Protein AF-A0AAP2XV03-F1 (afdb_monomer)

Radius of gyration: 25.86 Å; Cα contacts (8 Å, |Δi|>4): 75; chains: 1; bounding box: 54×50×59 Å

pLDDT: mean 91.42, std 9.19, range [50.62, 98.44]

Structure (mmCIF, N/CA/C/O backbone):
data_AF-A0AAP2XV03-F1
#
_entry.id   AF-A0AAP2XV03-F1
#
loop_
_atom_site.group_PDB
_atom_site.id
_atom_site.type_symbol
_atom_site.label_atom_id
_atom_site.label_alt_id
_atom_site.label_comp_id
_atom_site.label_asym_id
_atom_site.label_entity_id
_atom_site.label_seq_id
_atom_site.pdbx_PDB_ins_code
_atom_site.Cartn_x
_atom_site.Cartn_y
_atom_site.Cartn_z
_atom_site.occupancy
_atom_site.B_iso_or_equiv
_atom_site.auth_seq_id
_atom_site.auth_comp_id
_atom_site.auth_asym_id
_atom_site.auth_atom_id
_atom_site.pdbx_PDB_model_num
ATOM 1 N N . MET A 1 1 ? 13.087 -24.949 4.309 1.00 50.62 1 MET A N 1
ATOM 2 C CA . MET A 1 1 ? 13.460 -23.797 3.451 1.00 50.62 1 MET A CA 1
ATOM 3 C C . MET A 1 1 ? 14.241 -22.814 4.309 1.00 50.62 1 MET A C 1
ATOM 5 O O . MET A 1 1 ? 13.893 -22.672 5.472 1.00 50.62 1 MET A O 1
ATOM 9 N N . ARG A 1 2 ? 15.322 -22.206 3.804 1.00 62.56 2 ARG A N 1
ATOM 10 C CA . ARG A 1 2 ? 16.056 -21.178 4.565 1.00 62.56 2 ARG A CA 1
ATOM 11 C C . ARG A 1 2 ? 15.169 -19.939 4.713 1.00 62.56 2 ARG A C 1
ATOM 13 O O . ARG A 1 2 ? 14.592 -19.507 3.718 1.00 62.56 2 ARG A O 1
ATOM 20 N N . ASN A 1 3 ? 15.081 -19.382 5.919 1.00 80.25 3 ASN A N 1
ATOM 21 C CA . ASN A 1 3 ? 14.470 -18.070 6.121 1.00 80.25 3 ASN A CA 1
ATOM 22 C C . ASN A 1 3 ? 15.375 -17.024 5.463 1.00 80.25 3 ASN A C 1
ATOM 24 O O . ASN A 1 3 ? 16.529 -16.873 5.856 1.00 80.25 3 ASN A O 1
ATOM 28 N N . ILE A 1 4 ? 14.865 -16.370 4.421 1.00 86.94 4 ILE A N 1
ATOM 29 C CA . ILE A 1 4 ? 15.551 -15.279 3.727 1.00 86.94 4 ILE A CA 1
ATOM 30 C C . ILE A 1 4 ? 15.194 -13.988 4.465 1.00 86.94 4 ILE A C 1
ATOM 32 O O . ILE A 1 4 ? 14.008 -13.693 4.620 1.00 86.94 4 ILE A O 1
ATOM 36 N N . THR A 1 5 ? 16.191 -13.239 4.935 1.00 91.88 5 THR A N 1
ATOM 37 C CA . THR A 1 5 ? 15.957 -11.967 5.636 1.00 91.88 5 THR A CA 1
ATOM 38 C C . THR A 1 5 ? 15.609 -10.841 4.661 1.00 91.88 5 THR A C 1
ATOM 40 O O . THR A 1 5 ? 15.853 -10.937 3.453 1.00 91.88 5 THR A O 1
ATOM 43 N N . LYS A 1 6 ? 15.057 -9.740 5.184 1.00 92.25 6 LYS A N 1
ATOM 44 C CA . LYS A 1 6 ? 14.760 -8.542 4.391 1.00 92.25 6 LYS A CA 1
ATOM 45 C C . LYS A 1 6 ? 16.026 -7.981 3.735 1.00 92.25 6 LYS A C 1
ATOM 47 O O . LYS A 1 6 ? 16.021 -7.700 2.543 1.00 92.25 6 LYS A O 1
ATOM 52 N N . GLU A 1 7 ? 17.127 -7.911 4.474 1.00 94.31 7 GLU A N 1
ATOM 53 C CA . GLU A 1 7 ? 18.420 -7.406 3.997 1.00 94.31 7 GLU A CA 1
ATOM 54 C C . GLU A 1 7 ? 18.981 -8.297 2.880 1.00 94.31 7 GLU A C 1
ATOM 56 O O . GLU A 1 7 ? 19.550 -7.804 1.905 1.00 94.31 7 GLU A O 1
ATOM 61 N N . GLN A 1 8 ? 18.787 -9.617 2.989 1.00 95.62 8 GLN A N 1
ATOM 62 C CA . GLN A 1 8 ? 19.169 -10.560 1.938 1.00 95.62 8 GLN A CA 1
ATOM 63 C C . GLN A 1 8 ? 18.347 -10.349 0.661 1.00 95.62 8 GLN A C 1
ATOM 65 O O . GLN A 1 8 ? 18.916 -10.382 -0.431 1.00 95.62 8 GLN A O 1
ATOM 70 N N . LEU A 1 9 ? 17.040 -10.095 0.780 1.00 96.00 9 LEU A N 1
ATOM 71 C CA . LEU A 1 9 ? 16.177 -9.772 -0.362 1.00 96.00 9 LEU A CA 1
ATOM 72 C C . LEU A 1 9 ? 16.556 -8.432 -1.004 1.00 96.00 9 LEU A C 1
ATOM 74 O O . LEU A 1 9 ? 16.669 -8.360 -2.224 1.00 96.00 9 LEU A O 1
ATOM 78 N N . GLU A 1 10 ? 16.805 -7.390 -0.210 1.00 96.56 10 GLU A N 1
ATOM 79 C CA . GLU A 1 10 ? 17.224 -6.071 -0.707 1.00 96.56 10 GLU A CA 1
ATOM 80 C C . GLU A 1 10 ? 18.585 -6.127 -1.411 1.00 96.56 10 GLU A C 1
ATOM 82 O O . GLU A 1 10 ? 18.776 -5.513 -2.463 1.00 96.56 10 GLU A O 1
ATOM 87 N N . SER A 1 11 ? 19.531 -6.889 -0.858 1.00 97.69 11 SER A N 1
ATOM 88 C CA . SER A 1 11 ? 20.833 -7.126 -1.484 1.00 97.69 11 SER A CA 1
ATOM 89 C C . SER A 1 11 ? 20.686 -7.884 -2.809 1.00 97.69 11 SER A C 1
ATOM 91 O O . SER A 1 11 ? 21.197 -7.444 -3.840 1.00 97.69 11 SER A O 1
ATOM 93 N N . ALA A 1 12 ? 19.901 -8.967 -2.823 1.00 97.56 12 ALA A N 1
ATOM 94 C CA . ALA A 1 12 ? 19.627 -9.736 -4.036 1.00 97.56 12 AL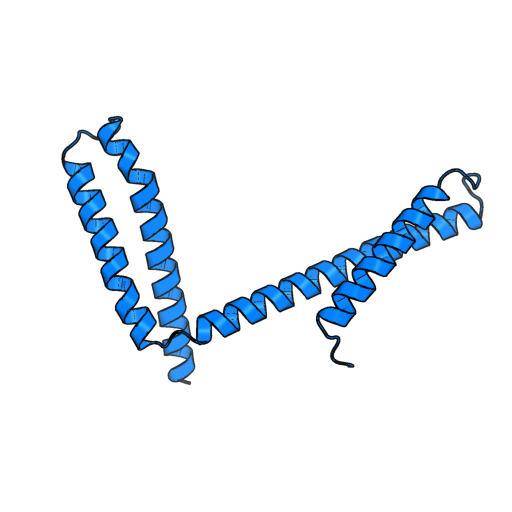A A CA 1
ATOM 95 C C . ALA A 1 12 ? 18.916 -8.903 -5.116 1.00 97.56 12 ALA A C 1
ATOM 97 O O . ALA A 1 12 ? 19.238 -9.024 -6.299 1.00 97.56 12 ALA A O 1
ATOM 98 N N . HIS A 1 13 ? 17.985 -8.027 -4.723 1.00 98.25 13 HIS A N 1
ATOM 99 C CA . HIS A 1 13 ? 17.300 -7.106 -5.632 1.00 98.25 13 HIS A CA 1
ATOM 100 C C . HIS A 1 13 ? 18.285 -6.1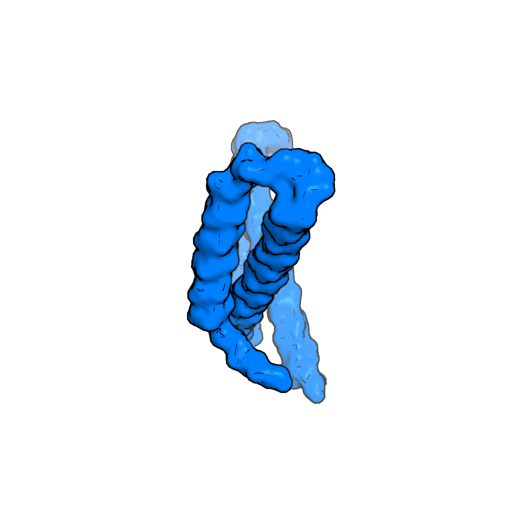68 -6.332 1.00 98.25 13 HIS A C 1
ATOM 102 O O . HIS A 1 13 ? 18.274 -6.079 -7.562 1.00 98.25 13 HIS A O 1
ATOM 108 N N . LYS A 1 14 ? 19.186 -5.531 -5.570 1.00 98.12 14 LYS A N 1
ATOM 109 C CA . LYS A 1 14 ? 20.226 -4.640 -6.112 1.00 98.12 14 LYS A CA 1
ATOM 110 C C . LYS A 1 14 ? 21.106 -5.356 -7.136 1.00 98.12 14 LYS A C 1
ATOM 112 O O . LYS A 1 14 ? 21.337 -4.818 -8.221 1.00 98.12 14 LYS A O 1
ATOM 117 N N . GLU A 1 15 ? 21.549 -6.571 -6.820 1.00 98.38 15 GLU A N 1
ATOM 118 C CA . GLU A 1 15 ? 22.371 -7.377 -7.727 1.00 98.38 15 GLU A CA 1
ATOM 119 C C . GLU A 1 15 ? 21.616 -7.767 -9.002 1.00 98.38 15 GLU A C 1
ATOM 121 O O . GLU A 1 15 ? 22.130 -7.588 -10.107 1.00 98.38 15 GLU A O 1
ATOM 126 N N . ILE A 1 16 ? 20.365 -8.224 -8.889 1.00 98.00 16 ILE A N 1
ATOM 127 C CA . ILE A 1 16 ? 19.547 -8.573 -10.058 1.00 98.00 16 ILE A CA 1
ATOM 128 C C . ILE A 1 16 ? 19.318 -7.354 -10.954 1.00 98.00 16 ILE A C 1
ATOM 130 O O . ILE A 1 16 ? 19.467 -7.458 -12.172 1.00 98.00 16 ILE A O 1
ATOM 134 N N . VAL A 1 17 ? 19.025 -6.182 -10.384 1.00 98.06 17 VAL A N 1
ATOM 135 C CA . VAL A 1 17 ? 18.882 -4.937 -11.156 1.00 98.06 17 VAL A CA 1
ATOM 136 C C . VAL A 1 17 ? 20.185 -4.586 -11.881 1.00 98.06 17 VAL A C 1
ATOM 138 O O . VAL A 1 17 ? 20.153 -4.201 -13.053 1.00 98.06 17 VAL A O 1
ATOM 141 N N . ALA A 1 18 ? 21.339 -4.753 -11.233 1.00 98.12 18 ALA A N 1
ATOM 142 C CA . ALA A 1 18 ? 22.634 -4.535 -11.872 1.00 98.12 18 ALA A CA 1
ATOM 143 C C . ALA A 1 18 ? 22.891 -5.530 -13.019 1.00 98.12 18 ALA A C 1
ATOM 145 O O . ALA A 1 18 ? 23.396 -5.132 -14.072 1.00 98.12 18 ALA A O 1
ATOM 146 N N . ILE A 1 19 ? 22.521 -6.803 -12.851 1.00 97.50 19 ILE A N 1
ATOM 147 C CA . ILE A 1 19 ? 22.625 -7.827 -13.902 1.00 97.50 19 ILE A CA 1
ATOM 148 C C . ILE A 1 19 ? 21.708 -7.489 -15.081 1.00 97.50 19 ILE A C 1
ATOM 150 O O . ILE A 1 19 ? 22.167 -7.544 -16.220 1.00 97.50 19 ILE A O 1
ATOM 154 N N . ILE A 1 20 ? 20.456 -7.087 -14.830 1.00 98.06 20 ILE A N 1
ATOM 155 C CA . ILE A 1 20 ? 19.513 -6.664 -15.878 1.00 98.06 2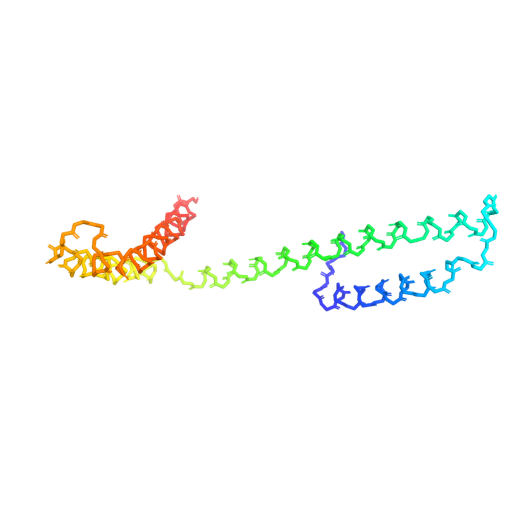0 ILE A CA 1
ATOM 156 C C . ILE A 1 20 ? 20.129 -5.540 -16.711 1.00 98.06 20 ILE A C 1
ATOM 158 O O . ILE A 1 20 ? 20.247 -5.695 -17.922 1.00 98.06 20 ILE A O 1
ATOM 162 N N . ARG A 1 21 ? 20.631 -4.475 -16.069 1.00 97.56 21 ARG A N 1
ATOM 163 C CA . ARG A 1 21 ? 21.281 -3.349 -16.766 1.00 97.56 21 ARG A CA 1
ATOM 164 C C . ARG A 1 21 ? 22.478 -3.795 -17.604 1.00 97.56 21 ARG A C 1
ATOM 166 O O . ARG A 1 21 ? 22.653 -3.348 -18.734 1.00 97.56 21 ARG A O 1
ATOM 173 N N . LYS A 1 22 ? 23.314 -4.695 -17.072 1.00 96.31 22 LYS A N 1
ATOM 174 C CA . LYS A 1 22 ? 24.444 -5.266 -17.825 1.00 96.31 22 LYS A CA 1
ATOM 175 C C . LYS A 1 22 ? 23.960 -6.046 -19.048 1.00 96.31 22 LYS A C 1
ATOM 177 O O . LYS A 1 22 ? 24.574 -5.936 -20.105 1.00 96.31 22 LYS A O 1
ATOM 182 N N . CYS A 1 23 ? 22.885 -6.821 -18.917 1.00 95.06 23 CYS A N 1
ATOM 183 C CA . CYS A 1 23 ? 22.290 -7.557 -20.026 1.00 95.06 23 CYS A CA 1
ATOM 184 C C . CYS A 1 23 ? 21.660 -6.631 -21.078 1.00 95.06 23 CYS A C 1
ATOM 186 O O . CYS A 1 23 ? 21.899 -6.844 -22.262 1.00 95.06 23 CYS A O 1
ATOM 188 N N . GLU A 1 24 ? 20.950 -5.583 -20.666 1.00 94.94 24 GLU A N 1
ATOM 189 C CA . GLU A 1 24 ? 20.383 -4.561 -21.563 1.00 94.94 24 GLU A CA 1
ATOM 190 C C . GLU A 1 24 ? 21.492 -3.831 -22.339 1.00 94.94 24 GLU A C 1
ATOM 192 O O . GLU A 1 24 ? 21.409 -3.681 -23.551 1.00 94.94 24 GLU A O 1
ATOM 197 N N . ASN A 1 25 ? 22.617 -3.506 -21.695 1.00 93.81 25 ASN A N 1
ATOM 198 C CA . ASN A 1 25 ? 23.781 -2.904 -22.366 1.00 93.81 25 ASN A CA 1
ATOM 199 C C . ASN A 1 25 ? 24.489 -3.839 -23.372 1.00 93.81 25 ASN A C 1
ATOM 201 O O . ASN A 1 25 ? 25.349 -3.400 -24.144 1.00 93.81 25 ASN A O 1
ATOM 205 N N . MET A 1 26 ? 24.211 -5.145 -23.326 1.00 92.19 26 MET A N 1
ATOM 206 C CA . MET A 1 26 ? 24.686 -6.119 -24.315 1.00 92.19 26 MET A CA 1
ATOM 207 C C . MET A 1 26 ? 23.665 -6.359 -25.432 1.00 92.19 26 MET A C 1
ATOM 209 O O . MET A 1 26 ? 24.000 -6.999 -26.432 1.00 92.19 26 MET A O 1
ATOM 213 N N . GLU A 1 27 ? 22.439 -5.860 -25.279 1.00 81.38 27 GLU A N 1
ATOM 214 C CA . GLU A 1 27 ? 21.398 -5.955 -26.292 1.00 81.38 27 GLU A CA 1
ATOM 215 C C . GLU A 1 27 ? 21.852 -5.186 -27.545 1.00 81.38 27 GLU A C 1
ATOM 217 O O . GLU A 1 27 ? 22.407 -4.093 -27.466 1.00 81.38 27 GLU A O 1
ATOM 222 N N . GLY A 1 28 ? 21.738 -5.815 -28.717 1.00 82.56 28 GLY A N 1
ATOM 223 C CA . GLY A 1 28 ? 22.254 -5.271 -29.981 1.00 82.56 28 GLY A CA 1
ATOM 224 C C . GLY A 1 28 ? 23.704 -5.636 -30.330 1.00 82.56 28 GLY A C 1
ATOM 225 O O . GLY A 1 28 ? 24.108 -5.433 -31.470 1.00 82.56 28 GLY A O 1
ATOM 226 N N . LYS A 1 29 ? 24.479 -6.253 -29.421 1.00 92.19 29 LYS A N 1
ATOM 227 C CA . LYS A 1 29 ? 25.826 -6.780 -29.749 1.00 92.19 29 LYS A CA 1
ATOM 228 C C . LYS A 1 29 ? 25.805 -8.143 -30.449 1.00 92.19 29 LYS A C 1
ATOM 230 O O . LYS A 1 29 ? 26.825 -8.576 -30.975 1.00 92.19 29 LYS A O 1
ATOM 235 N N . PHE A 1 30 ? 24.662 -8.828 -30.438 1.00 91.62 30 PHE A N 1
ATOM 236 C CA . PHE A 1 30 ? 24.489 -10.155 -31.026 1.00 91.62 30 PHE A CA 1
ATOM 237 C C . PHE A 1 30 ? 23.441 -10.113 -32.135 1.00 91.62 30 PHE A C 1
ATOM 239 O O . PHE A 1 30 ? 22.350 -9.578 -31.937 1.00 91.62 30 PHE A O 1
ATOM 246 N N . ALA A 1 31 ? 23.756 -10.717 -33.280 1.00 90.38 31 ALA A N 1
ATOM 247 C CA . ALA A 1 31 ? 22.813 -10.837 -34.384 1.00 90.38 31 ALA A CA 1
ATOM 248 C C . ALA A 1 31 ? 21.599 -11.691 -33.983 1.00 90.38 31 ALA A C 1
ATOM 250 O O . ALA A 1 31 ? 21.727 -12.689 -33.260 1.00 90.38 31 ALA A O 1
ATOM 251 N N . ALA A 1 32 ? 20.419 -11.309 -34.470 1.00 91.19 32 ALA A N 1
ATOM 252 C CA . ALA A 1 32 ? 19.196 -12.074 -34.264 1.00 91.19 32 ALA A CA 1
ATOM 253 C C . ALA A 1 32 ? 19.349 -13.508 -34.804 1.00 91.19 32 ALA A C 1
ATOM 255 O O . ALA A 1 32 ? 20.009 -13.738 -35.814 1.00 91.19 32 ALA A O 1
ATOM 256 N N . GLY A 1 33 ? 18.758 -14.482 -34.108 1.00 90.62 33 GLY A N 1
ATOM 257 C CA . GLY A 1 33 ? 18.851 -15.904 -34.465 1.00 90.62 33 GLY A CA 1
ATOM 258 C C . GLY A 1 33 ? 20.113 -16.621 -33.969 1.00 90.62 33 GLY A C 1
ATOM 259 O O . GLY A 1 33 ? 20.178 -17.844 -34.046 1.00 90.62 33 GLY A O 1
ATOM 260 N N . THR A 1 34 ? 21.091 -15.906 -33.400 1.00 95.44 34 THR A N 1
ATOM 261 C CA . THR A 1 34 ? 22.269 -16.534 -32.775 1.00 95.44 34 THR A CA 1
ATOM 262 C C . THR A 1 34 ? 21.955 -17.106 -31.390 1.00 95.44 34 THR A C 1
ATOM 264 O O . THR A 1 34 ? 21.067 -16.623 -30.676 1.00 95.44 34 THR A O 1
ATOM 267 N N . SER A 1 35 ? 22.721 -18.115 -30.964 1.00 94.69 35 SER A N 1
ATOM 268 C CA . SER A 1 35 ? 22.589 -18.699 -29.623 1.00 94.69 35 SER A CA 1
ATOM 269 C C . SER A 1 35 ? 22.871 -17.673 -28.520 1.00 94.69 35 SER A C 1
ATOM 271 O O . SER A 1 35 ? 22.194 -17.680 -27.494 1.00 94.69 35 SER A O 1
ATOM 273 N N . GLN A 1 36 ? 23.803 -16.741 -28.744 1.00 93.69 36 GLN A N 1
ATOM 274 C CA . GLN A 1 36 ? 24.130 -15.661 -27.812 1.00 93.69 36 GLN A CA 1
ATOM 275 C C . GLN A 1 36 ? 22.967 -14.677 -27.644 1.00 93.69 36 GLN A C 1
ATOM 277 O O . GLN A 1 36 ? 22.641 -14.309 -26.515 1.00 93.69 36 GLN A O 1
ATOM 282 N N . HIS A 1 37 ? 22.304 -14.293 -28.742 1.00 94.69 37 HIS A N 1
ATOM 283 C CA . HIS A 1 37 ? 21.116 -13.438 -28.698 1.00 94.69 37 HIS A CA 1
ATOM 284 C C . HIS A 1 37 ? 19.971 -14.107 -27.916 1.00 94.69 37 HIS A C 1
ATOM 286 O O . HIS A 1 37 ? 19.389 -13.494 -27.020 1.00 94.69 37 HIS A O 1
ATOM 292 N N . THR A 1 38 ? 19.682 -15.383 -28.192 1.00 95.75 38 THR A N 1
ATOM 293 C CA . THR A 1 38 ? 18.652 -16.146 -27.462 1.00 95.75 38 THR A CA 1
ATOM 294 C C . THR A 1 38 ? 18.997 -16.293 -25.979 1.00 95.75 38 THR A C 1
ATOM 296 O O . THR A 1 38 ? 18.149 -16.070 -25.116 1.00 95.75 38 THR A O 1
ATOM 299 N N . LEU A 1 39 ? 20.255 -16.600 -25.658 1.00 95.50 39 LEU A N 1
ATOM 300 C CA . LEU A 1 39 ? 20.724 -16.719 -24.279 1.00 95.50 39 LEU A CA 1
ATOM 301 C C . LEU A 1 39 ? 20.590 -15.399 -23.510 1.00 95.50 39 LEU A C 1
ATOM 303 O O . LEU A 1 39 ? 20.195 -15.408 -22.343 1.00 95.50 39 LEU A O 1
ATOM 307 N N . LEU A 1 40 ? 20.895 -14.266 -24.150 1.00 95.69 40 LEU A N 1
ATOM 308 C CA . LEU A 1 40 ? 20.736 -12.946 -23.546 1.00 95.69 40 LEU A CA 1
ATOM 309 C C . LEU A 1 40 ? 19.264 -12.637 -23.240 1.00 95.69 40 LEU A C 1
ATOM 311 O O . LEU A 1 40 ? 18.957 -12.218 -22.123 1.00 95.69 40 LEU A O 1
ATOM 315 N N . LYS A 1 41 ? 18.353 -12.915 -24.182 1.00 95.06 41 LYS A N 1
ATOM 316 C CA . LYS A 1 41 ? 16.904 -12.755 -23.972 1.00 95.06 41 LYS A CA 1
ATOM 317 C C . LYS A 1 41 ? 16.385 -13.620 -22.827 1.00 95.06 41 LYS A C 1
ATOM 319 O O . LYS A 1 41 ? 15.664 -13.119 -21.966 1.00 95.06 41 LYS A O 1
ATOM 324 N N . ASN A 1 42 ? 16.804 -14.881 -22.765 1.00 96.00 42 ASN A N 1
ATOM 325 C CA . ASN A 1 42 ? 16.401 -15.789 -21.692 1.00 96.00 42 ASN A CA 1
ATOM 326 C C . ASN A 1 42 ? 16.908 -15.312 -20.325 1.00 96.00 42 ASN A C 1
ATOM 328 O O . ASN A 1 42 ? 16.165 -15.345 -19.349 1.00 96.00 42 ASN A O 1
ATOM 332 N N . ARG A 1 43 ? 18.146 -14.805 -20.246 1.00 96.50 43 ARG A N 1
ATOM 333 C CA . ARG A 1 43 ? 18.681 -14.206 -19.012 1.00 96.50 43 ARG A CA 1
ATOM 334 C C . ARG A 1 43 ? 17.869 -12.992 -18.576 1.00 96.50 43 ARG A C 1
ATOM 336 O O . ARG A 1 43 ? 17.490 -12.925 -17.412 1.00 96.50 43 ARG A O 1
ATOM 343 N N . LEU A 1 44 ? 17.572 -12.067 -19.492 1.00 96.69 44 LEU A N 1
ATOM 344 C CA . LEU A 1 44 ? 16.745 -10.893 -19.194 1.00 96.69 44 LEU A CA 1
ATOM 345 C C . LEU A 1 44 ? 15.369 -11.292 -18.667 1.00 96.69 44 LEU A C 1
ATOM 347 O O . LEU A 1 44 ? 14.934 -10.763 -17.647 1.00 96.69 44 LEU A O 1
ATOM 351 N N . PHE A 1 45 ? 14.713 -12.251 -19.322 1.00 97.00 45 PHE A N 1
ATOM 352 C CA . PHE A 1 45 ? 13.425 -12.771 -18.876 1.00 97.00 45 PHE A CA 1
ATOM 353 C C . PHE A 1 45 ? 13.507 -13.345 -17.456 1.00 97.00 45 PHE A C 1
ATOM 355 O O . PHE A 1 45 ? 12.795 -12.880 -16.567 1.00 97.00 45 PHE A O 1
ATOM 362 N N . SER A 1 46 ? 14.432 -14.278 -17.208 1.00 97.44 46 SER A N 1
ATOM 363 C CA . SER A 1 46 ? 14.589 -14.903 -15.891 1.00 97.44 46 SER A CA 1
ATOM 364 C C . SER A 1 46 ? 14.919 -13.892 -14.793 1.00 97.44 46 SER A C 1
ATOM 366 O O . SER A 1 46 ? 14.377 -13.984 -13.695 1.00 97.44 46 SER A O 1
ATOM 368 N N . MET A 1 47 ? 15.781 -12.908 -15.072 1.00 97.81 47 MET A N 1
ATOM 369 C CA . MET A 1 47 ? 16.132 -11.872 -14.095 1.00 97.81 47 MET A CA 1
ATOM 370 C C . MET A 1 47 ? 14.958 -10.933 -13.803 1.00 97.81 47 MET A C 1
ATOM 372 O O . MET A 1 47 ? 14.768 -10.548 -12.654 1.00 97.81 47 MET A O 1
ATOM 376 N N . ARG A 1 48 ? 14.138 -10.592 -14.805 1.00 97.88 48 ARG A N 1
ATOM 377 C CA . ARG A 1 48 ? 12.927 -9.778 -14.606 1.00 97.88 48 ARG A CA 1
ATOM 378 C C . ARG A 1 48 ? 11.888 -10.511 -13.756 1.00 97.88 48 ARG A C 1
ATOM 380 O O . ARG A 1 48 ? 11.349 -9.909 -12.833 1.00 97.88 48 ARG A O 1
ATOM 387 N N . VAL A 1 49 ? 11.681 -11.807 -14.001 1.00 98.25 49 VAL A N 1
ATOM 388 C CA . VAL A 1 49 ? 10.812 -12.649 -13.159 1.00 98.25 49 VAL A CA 1
ATOM 389 C C . VAL A 1 49 ? 11.354 -12.728 -11.729 1.00 98.25 49 VAL A C 1
ATOM 391 O O . VAL A 1 49 ? 10.617 -12.496 -10.776 1.00 98.25 49 VAL A O 1
ATOM 394 N N . ALA A 1 50 ? 12.655 -12.983 -11.560 1.00 97.94 50 ALA A N 1
ATOM 395 C CA . ALA A 1 50 ? 13.277 -13.033 -10.237 1.00 97.94 50 ALA A CA 1
ATOM 396 C C . ALA A 1 50 ? 13.159 -11.697 -9.483 1.00 97.94 50 ALA A C 1
ATOM 398 O O . ALA A 1 50 ? 12.842 -11.692 -8.296 1.00 97.94 50 ALA A O 1
ATOM 399 N N . LYS A 1 51 ? 13.363 -10.565 -10.173 1.00 98.12 51 LYS A N 1
ATOM 400 C CA . LYS A 1 51 ? 13.165 -9.220 -9.616 1.00 98.12 51 LYS A CA 1
ATOM 401 C C . LYS A 1 51 ? 11.744 -9.050 -9.079 1.00 98.12 51 LYS A C 1
ATOM 403 O O . LYS A 1 51 ? 11.593 -8.628 -7.938 1.00 98.12 51 LYS A O 1
ATOM 408 N N . GLN A 1 52 ? 10.734 -9.393 -9.881 1.00 98.00 52 GLN A N 1
ATOM 409 C CA . GLN A 1 52 ? 9.332 -9.259 -9.488 1.00 98.00 52 GLN A CA 1
ATOM 410 C C . GLN A 1 52 ? 9.015 -10.093 -8.238 1.00 98.00 52 GLN A C 1
ATOM 412 O O . GLN A 1 52 ? 8.455 -9.570 -7.281 1.00 98.00 52 GLN A O 1
ATOM 417 N N . LEU A 1 53 ? 9.450 -11.356 -8.198 1.00 97.44 53 LEU A N 1
ATOM 418 C CA . LEU A 1 53 ? 9.230 -12.230 -7.039 1.00 97.44 53 LEU A CA 1
ATOM 419 C C . LEU A 1 53 ? 9.890 -11.691 -5.758 1.00 97.44 53 LEU A C 1
ATOM 421 O O . LEU A 1 53 ? 9.344 -11.832 -4.663 1.00 97.44 53 LEU A O 1
ATOM 425 N N . ILE A 1 54 ? 11.068 -11.071 -5.876 1.00 96.81 54 ILE A N 1
ATOM 426 C CA . ILE A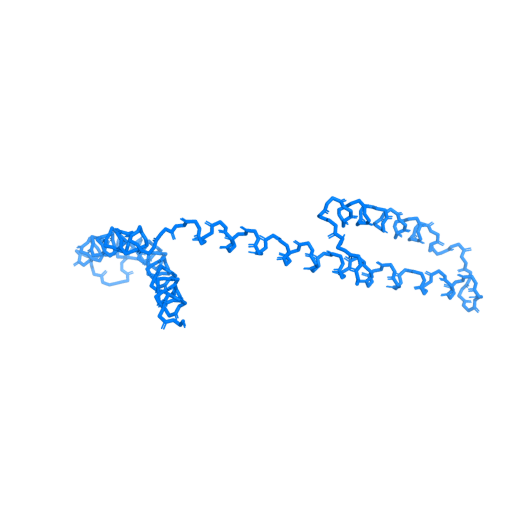 1 54 ? 11.738 -10.430 -4.737 1.00 96.81 54 ILE A CA 1
ATOM 427 C C . ILE A 1 54 ? 10.959 -9.200 -4.263 1.00 96.81 54 ILE A C 1
ATOM 429 O O . ILE A 1 54 ? 10.796 -9.020 -3.058 1.00 96.81 54 ILE A O 1
ATOM 433 N N . GLU A 1 55 ? 10.462 -8.374 -5.186 1.00 96.06 55 GLU A N 1
ATOM 434 C CA . GLU A 1 55 ? 9.647 -7.195 -4.866 1.00 96.06 55 GLU A CA 1
ATOM 435 C C . GLU A 1 55 ? 8.351 -7.589 -4.154 1.00 96.06 55 GLU A C 1
ATOM 437 O O . GLU A 1 55 ? 8.060 -7.054 -3.087 1.00 96.06 55 GLU A O 1
ATOM 442 N N . GLU A 1 56 ? 7.637 -8.594 -4.664 1.00 94.69 56 GLU A N 1
ATOM 443 C CA . GLU A 1 56 ? 6.432 -9.141 -4.030 1.00 94.69 56 GLU A CA 1
ATOM 444 C C . GLU A 1 56 ? 6.719 -9.642 -2.607 1.00 94.69 56 GLU A C 1
ATOM 446 O O . GLU A 1 56 ? 5.971 -9.356 -1.668 1.00 94.69 56 GLU A O 1
ATOM 451 N N . LYS A 1 57 ? 7.844 -10.344 -2.408 1.00 93.94 57 LYS A N 1
ATOM 452 C CA . LYS A 1 57 ? 8.241 -10.822 -1.080 1.00 93.94 57 LYS A CA 1
ATOM 453 C C . LYS A 1 57 ? 8.582 -9.673 -0.128 1.00 93.94 57 LYS A C 1
ATOM 455 O O . LYS A 1 57 ? 8.220 -9.745 1.045 1.00 93.94 57 LYS A O 1
ATOM 460 N N . LEU A 1 58 ? 9.261 -8.630 -0.608 1.00 93.62 58 LEU A N 1
ATOM 461 C CA . LEU A 1 58 ? 9.568 -7.434 0.181 1.00 93.62 58 LEU A CA 1
ATOM 462 C C . LEU A 1 58 ? 8.293 -6.693 0.596 1.00 93.62 58 LEU A C 1
ATOM 464 O O . LEU A 1 58 ? 8.171 -6.327 1.764 1.00 93.62 58 LEU A O 1
ATOM 468 N N . THR A 1 59 ? 7.328 -6.534 -0.313 1.00 91.81 59 THR A N 1
ATOM 469 C CA . THR A 1 59 ? 6.017 -5.947 -0.000 1.00 91.81 59 THR A CA 1
ATOM 470 C C . THR A 1 59 ? 5.277 -6.776 1.045 1.00 91.81 59 THR A C 1
ATOM 472 O O . THR A 1 59 ? 4.792 -6.218 2.024 1.00 91.81 59 THR A O 1
ATOM 475 N N . ALA A 1 60 ? 5.263 -8.105 0.914 1.00 89.12 60 ALA A N 1
ATOM 476 C CA . ALA A 1 60 ? 4.643 -8.978 1.910 1.00 89.12 60 ALA A CA 1
ATOM 477 C C . ALA A 1 60 ? 5.294 -8.841 3.300 1.00 89.12 60 ALA A C 1
ATOM 479 O O . ALA A 1 60 ? 4.590 -8.776 4.304 1.00 89.12 60 ALA A O 1
ATOM 480 N N . LEU A 1 61 ? 6.628 -8.743 3.381 1.00 87.50 61 LEU A N 1
ATOM 481 C CA . LEU A 1 61 ? 7.323 -8.509 4.655 1.00 87.50 61 LEU A CA 1
ATOM 482 C C . LEU A 1 61 ? 6.988 -7.137 5.261 1.00 87.50 61 LEU A C 1
ATOM 484 O O . LEU A 1 61 ? 6.839 -7.032 6.475 1.00 87.50 61 LEU A O 1
ATOM 488 N N . GLN A 1 62 ? 6.851 -6.095 4.437 1.00 84.12 62 GLN A N 1
ATOM 489 C C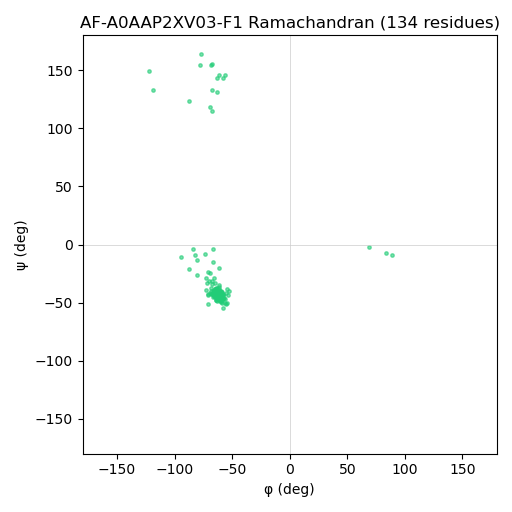A . GLN A 1 62 ? 6.436 -4.763 4.892 1.00 84.12 62 GLN A CA 1
ATOM 490 C C . GLN A 1 62 ? 4.992 -4.757 5.403 1.00 84.12 62 GLN A C 1
ATOM 492 O O . GLN A 1 62 ? 4.726 -4.171 6.450 1.00 84.12 62 GLN A O 1
ATOM 497 N N . MET A 1 63 ? 4.078 -5.432 4.699 1.00 78.56 63 MET A N 1
ATOM 498 C CA . MET A 1 63 ? 2.686 -5.581 5.127 1.00 78.56 63 MET A CA 1
ATOM 499 C C . MET A 1 63 ? 2.591 -6.354 6.441 1.00 78.56 63 MET A C 1
ATOM 501 O O . MET A 1 63 ? 1.907 -5.902 7.350 1.00 78.56 63 MET A O 1
ATOM 505 N N . ASN A 1 64 ? 3.329 -7.457 6.585 1.00 76.44 64 ASN A N 1
ATOM 506 C CA . ASN A 1 64 ? 3.352 -8.226 7.829 1.00 76.44 64 ASN A CA 1
ATOM 507 C C . ASN A 1 64 ? 3.882 -7.396 9.000 1.00 76.44 64 ASN A C 1
ATOM 509 O O . ASN A 1 64 ? 3.259 -7.384 10.051 1.00 76.44 64 ASN A O 1
ATOM 513 N N . ALA A 1 65 ? 4.968 -6.642 8.809 1.00 74.00 65 ALA A N 1
ATOM 514 C CA . ALA A 1 65 ? 5.476 -5.742 9.844 1.00 74.00 65 ALA A CA 1
ATOM 515 C C . ALA A 1 65 ? 4.465 -4.632 10.197 1.00 74.00 65 ALA A C 1
ATOM 517 O O . ALA A 1 65 ? 4.330 -4.263 11.360 1.00 74.00 65 ALA A O 1
ATOM 518 N N . ALA A 1 66 ? 3.734 -4.094 9.215 1.00 71.19 66 ALA A N 1
ATOM 519 C CA . ALA A 1 66 ? 2.672 -3.119 9.464 1.00 71.19 66 ALA A CA 1
ATOM 520 C C . ALA A 1 66 ? 1.496 -3.729 10.246 1.00 71.19 66 ALA A C 1
ATOM 522 O O . ALA A 1 66 ? 0.985 -3.085 11.157 1.00 71.19 66 ALA A O 1
ATOM 523 N N . ILE A 1 67 ? 1.110 -4.970 9.936 1.00 68.06 67 ILE A N 1
ATOM 524 C CA . ILE A 1 67 ? 0.077 -5.724 10.662 1.00 68.06 67 ILE A CA 1
ATOM 525 C C . ILE A 1 67 ? 0.540 -6.048 12.087 1.00 68.06 67 ILE A C 1
ATOM 527 O O . ILE A 1 67 ? -0.215 -5.842 13.030 1.00 68.06 67 ILE A O 1
ATOM 531 N N . GLU A 1 68 ? 1.781 -6.505 12.274 1.00 67.44 68 GLU A N 1
ATOM 532 C CA . GLU A 1 68 ? 2.364 -6.739 13.602 1.00 67.44 68 GLU A CA 1
ATOM 533 C C . GLU A 1 68 ? 2.353 -5.457 14.440 1.00 67.44 68 GLU A C 1
ATOM 535 O O . GLU A 1 68 ? 1.933 -5.488 15.592 1.00 67.44 68 GLU A O 1
ATOM 540 N N . ASN A 1 69 ? 2.720 -4.317 13.846 1.00 64.19 69 ASN A N 1
ATOM 541 C CA . ASN A 1 69 ? 2.632 -3.019 14.513 1.00 64.19 69 ASN A CA 1
ATOM 542 C C . ASN A 1 69 ? 1.184 -2.607 14.824 1.00 64.19 69 ASN A C 1
ATOM 544 O O . ASN A 1 69 ? 0.931 -2.045 15.885 1.00 64.19 69 ASN A O 1
ATOM 548 N N . ALA A 1 70 ? 0.225 -2.889 13.937 1.00 60.94 70 ALA A N 1
ATOM 549 C CA . ALA A 1 70 ? -1.194 -2.648 14.202 1.00 60.94 70 ALA A CA 1
ATOM 550 C C . ALA A 1 70 ? -1.723 -3.528 15.350 1.00 60.94 70 ALA A C 1
ATOM 552 O O . ALA A 1 70 ? -2.545 -3.073 16.139 1.00 60.94 70 ALA A O 1
ATOM 553 N N . ASN A 1 71 ? -1.194 -4.746 15.501 1.00 64.25 71 ASN A N 1
ATOM 554 C CA . ASN A 1 71 ? -1.497 -5.642 16.618 1.00 64.25 71 ASN A CA 1
ATOM 555 C C . ASN A 1 71 ? -0.858 -5.221 17.954 1.00 64.25 71 ASN A C 1
ATOM 557 O O . ASN A 1 71 ? -1.183 -5.819 18.976 1.00 64.25 71 ASN A O 1
ATOM 561 N N . ILE A 1 72 ? 0.021 -4.210 17.982 1.00 68.88 72 ILE A N 1
ATOM 562 C CA . ILE A 1 72 ? 0.492 -3.608 19.244 1.00 68.88 72 ILE A CA 1
ATOM 563 C C . ILE A 1 72 ? -0.636 -2.811 19.908 1.00 68.88 72 ILE A C 1
ATOM 565 O O . ILE A 1 72 ? -0.684 -2.725 21.133 1.00 68.88 72 ILE A O 1
ATOM 569 N N . VAL A 1 73 ? -1.539 -2.232 19.110 1.00 79.56 73 VAL A N 1
ATOM 570 C CA . VAL A 1 73 ? -2.678 -1.477 19.631 1.00 79.56 73 VAL A CA 1
ATOM 571 C C . VAL A 1 73 ? -3.637 -2.459 20.292 1.00 79.56 73 VAL A C 1
ATOM 573 O O . VAL A 1 73 ? -4.155 -3.369 19.639 1.00 79.56 73 VAL A O 1
ATOM 576 N N . SER A 1 74 ? -3.851 -2.280 21.593 1.00 86.06 74 SER A N 1
ATOM 577 C CA . SER A 1 74 ? -4.747 -3.135 22.363 1.00 86.06 74 SER A CA 1
ATOM 578 C C . SER A 1 74 ? -6.201 -2.955 21.928 1.00 86.06 74 SER A C 1
ATOM 580 O O . SER A 1 74 ? -6.612 -1.882 21.474 1.00 86.06 74 SER A O 1
ATOM 582 N N . LEU A 1 75 ? -7.016 -3.985 22.159 1.00 85.44 75 LEU A N 1
ATOM 583 C CA . LEU A 1 75 ? -8.450 -3.938 21.885 1.00 85.44 75 LEU A CA 1
ATOM 584 C C . LEU A 1 75 ? -9.131 -2.724 22.555 1.00 85.44 75 LEU A C 1
ATOM 586 O O . LEU A 1 75 ? -9.961 -2.045 21.949 1.00 85.44 75 LEU A O 1
ATOM 590 N N . GLN A 1 76 ? -8.731 -2.399 23.790 1.00 87.25 76 GLN A N 1
ATOM 591 C CA . GLN A 1 76 ? -9.235 -1.238 24.530 1.00 87.25 76 GLN A CA 1
ATOM 592 C C . GLN A 1 76 ? -8.839 0.097 23.876 1.00 87.25 76 GLN A C 1
ATOM 594 O O . GLN A 1 76 ? -9.642 1.036 23.856 1.00 87.25 76 GLN A O 1
ATOM 599 N N . GLU A 1 77 ? -7.617 0.211 23.355 1.00 89.50 77 GLU A N 1
ATOM 600 C CA . GLU A 1 77 ? -7.154 1.412 22.652 1.00 89.50 77 GLU A CA 1
ATOM 601 C C . GLU A 1 77 ? -7.881 1.596 21.317 1.00 89.50 77 GLU A C 1
ATOM 603 O O . GLU A 1 77 ? -8.296 2.716 21.014 1.00 89.50 77 GLU A O 1
ATOM 608 N N . LEU A 1 78 ? -8.126 0.512 20.570 1.00 87.12 78 LEU A N 1
ATOM 609 C CA . LEU A 1 78 ? -8.958 0.547 19.362 1.00 87.12 78 LEU A CA 1
ATOM 610 C C . LEU A 1 78 ? -10.379 1.025 19.680 1.00 87.12 78 LEU A C 1
ATOM 612 O O . LEU A 1 78 ? -10.861 1.965 19.049 1.00 87.12 78 LEU A O 1
ATOM 616 N N . ALA A 1 79 ? -11.019 0.454 20.707 1.00 87.69 79 ALA A N 1
ATOM 617 C CA . ALA A 1 79 ? -12.352 0.876 21.143 1.00 87.69 79 ALA A CA 1
ATOM 618 C C . ALA A 1 79 ? -12.383 2.364 21.538 1.00 87.69 79 ALA A C 1
ATOM 620 O O . ALA A 1 79 ? -13.302 3.103 21.179 1.00 87.69 79 ALA A O 1
ATOM 621 N N . SER A 1 80 ? -11.340 2.826 22.233 1.00 92.12 80 SER A N 1
ATOM 622 C CA . SER A 1 80 ? -11.205 4.221 22.666 1.00 92.12 80 SER A CA 1
ATOM 623 C C . SER A 1 80 ? -10.958 5.193 21.503 1.00 92.12 80 SER A C 1
ATOM 625 O O . SER A 1 80 ? -11.282 6.375 21.623 1.00 92.12 80 SER A O 1
ATOM 627 N N . ALA A 1 81 ? -10.410 4.723 20.378 1.00 93.06 81 ALA A N 1
ATOM 628 C CA . ALA A 1 81 ? -10.127 5.536 19.195 1.00 93.06 81 ALA A CA 1
ATOM 629 C C . ALA A 1 81 ? -11.361 5.789 18.307 1.00 93.06 81 ALA A C 1
ATOM 631 O O . ALA A 1 81 ? -11.422 6.822 17.633 1.00 93.06 81 ALA A O 1
ATOM 632 N N . ILE A 1 82 ? -12.363 4.901 18.333 1.00 94.00 82 ILE A N 1
ATOM 633 C CA . ILE A 1 82 ? -13.576 4.999 17.499 1.00 94.00 82 ILE A CA 1
ATOM 634 C C . ILE A 1 82 ? -14.400 6.254 17.841 1.00 94.00 82 ILE A C 1
ATOM 636 O O . ILE A 1 82 ? -14.812 7.007 16.954 1.00 94.00 82 ILE A O 1
ATOM 640 N N . GLU A 1 83 ? -14.617 6.536 19.128 1.00 94.81 83 GLU A N 1
ATOM 641 C CA . GLU A 1 83 ? -15.476 7.651 19.558 1.00 94.81 83 GLU A CA 1
ATOM 642 C C . GLU A 1 83 ? -14.958 9.048 19.158 1.00 94.81 83 GLU A C 1
ATOM 644 O O . GLU A 1 83 ? -15.739 9.876 18.668 1.00 94.81 83 GLU A O 1
ATOM 649 N N . PRO A 1 84 ? -13.654 9.356 19.284 1.00 97.50 84 PRO A N 1
ATOM 650 C CA . PRO A 1 84 ? -13.083 10.572 18.714 1.00 97.50 84 PRO A CA 1
ATOM 651 C C . PRO A 1 84 ? -13.361 10.741 17.213 1.00 97.50 84 PRO A C 1
ATOM 653 O O . PRO A 1 84 ? -13.748 11.838 16.796 1.00 97.50 84 PRO A O 1
ATOM 656 N N . VAL A 1 85 ? -13.232 9.677 16.410 1.00 97.81 85 VAL A N 1
ATOM 657 C CA . VAL A 1 85 ? -13.497 9.713 14.959 1.00 97.81 85 VAL A CA 1
ATOM 658 C C . VAL A 1 85 ? -14.974 10.015 14.685 1.00 97.81 85 VAL A C 1
ATOM 660 O O . VAL A 1 85 ? -15.288 10.967 13.960 1.00 97.81 85 VAL A O 1
ATOM 663 N N . ARG A 1 86 ? -15.892 9.315 15.363 1.00 97.75 86 ARG A N 1
ATOM 664 C CA . ARG A 1 86 ? -17.343 9.588 15.318 1.00 97.75 86 ARG A CA 1
ATOM 665 C C . ARG A 1 86 ? -17.682 11.026 15.684 1.00 97.75 86 ARG A C 1
ATOM 667 O O . ARG A 1 86 ? -18.514 11.677 15.042 1.00 97.75 86 ARG A O 1
ATOM 674 N N . SER A 1 87 ? -17.016 11.564 16.702 1.00 98.12 87 SER A N 1
ATOM 675 C CA . SER A 1 87 ? -17.192 12.949 17.134 1.00 98.12 87 SER A CA 1
ATOM 676 C C . SER A 1 87 ? -16.795 13.942 16.039 1.00 98.12 87 SER A C 1
ATOM 678 O O . SER A 1 87 ? -17.524 14.914 15.812 1.00 98.12 87 SER A O 1
ATOM 680 N N . ILE A 1 88 ? -15.689 13.695 15.326 1.00 98.19 88 ILE A N 1
ATOM 681 C CA . ILE A 1 88 ? -15.268 14.518 14.183 1.00 98.19 88 ILE A CA 1
ATOM 682 C C . ILE A 1 88 ? -16.319 14.449 13.072 1.00 98.19 88 ILE A C 1
ATOM 684 O O . ILE A 1 88 ? -16.784 15.502 12.633 1.00 98.19 88 ILE A O 1
ATOM 688 N N . ILE A 1 89 ? -16.780 13.249 12.694 1.00 98.25 89 ILE A N 1
ATOM 689 C CA . ILE A 1 89 ? -17.841 13.064 11.686 1.00 98.25 89 ILE A CA 1
ATOM 690 C C . ILE A 1 89 ? -19.084 13.875 12.063 1.00 98.25 89 ILE A C 1
ATOM 692 O O . ILE A 1 89 ? -19.587 14.666 11.259 1.00 98.25 89 ILE A O 1
ATOM 696 N N . ARG A 1 90 ? -19.561 13.749 13.308 1.00 98.44 90 ARG A N 1
ATOM 697 C CA . ARG A 1 90 ? -20.740 14.472 13.806 1.00 98.44 90 ARG A CA 1
ATOM 698 C C . ARG A 1 90 ? -20.549 15.986 13.750 1.00 98.44 90 ARG A C 1
ATOM 700 O O . ARG A 1 90 ? -21.464 16.700 13.339 1.00 98.44 90 ARG A O 1
ATOM 707 N N . LYS A 1 91 ? -19.378 16.491 14.151 1.00 98.12 91 LYS A N 1
ATOM 708 C CA . LYS A 1 91 ? -19.058 17.927 14.105 1.00 98.12 91 LYS A CA 1
ATOM 709 C C . LYS A 1 91 ? -19.013 18.439 12.667 1.00 98.12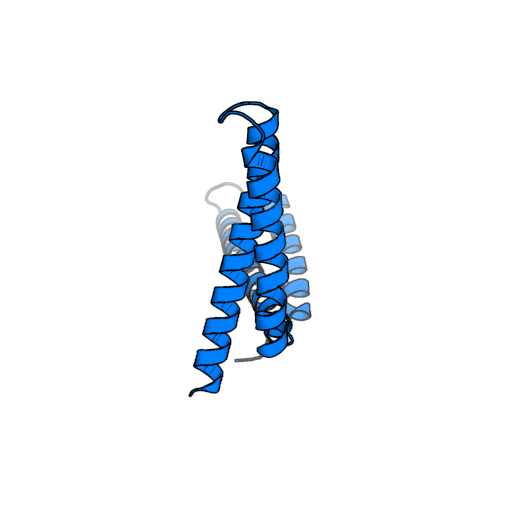 91 LYS A C 1
ATOM 711 O O . LYS A 1 91 ? -19.604 19.483 12.390 1.00 98.12 91 LYS A O 1
ATOM 716 N N . CYS A 1 92 ? -18.385 17.700 11.756 1.00 97.50 92 CYS A N 1
ATOM 717 C CA . CYS A 1 92 ? -18.333 18.047 10.339 1.00 97.50 92 CYS A CA 1
ATOM 718 C C . CYS A 1 92 ? -19.729 18.048 9.712 1.00 97.50 92 CYS A C 1
ATOM 720 O O . CYS A 1 92 ? -20.098 19.042 9.095 1.00 97.50 92 CYS A O 1
ATOM 722 N N . ARG A 1 93 ? -20.553 17.022 9.964 1.00 97.62 93 ARG A N 1
ATOM 723 C CA . ARG A 1 93 ? -21.955 16.978 9.508 1.00 97.62 93 ARG A CA 1
ATOM 724 C C . ARG A 1 93 ? -22.785 18.125 10.079 1.00 97.62 93 ARG A C 1
ATOM 726 O O . ARG A 1 93 ? -23.568 18.738 9.361 1.00 97.62 93 ARG A O 1
ATOM 733 N N . LYS A 1 94 ? -22.590 18.476 11.355 1.00 97.88 94 LYS A N 1
ATOM 734 C CA . LYS A 1 94 ? -23.291 19.609 11.981 1.00 97.88 94 LYS A CA 1
ATOM 735 C C . LYS A 1 94 ? -22.864 20.962 11.406 1.00 97.88 94 LYS A C 1
ATOM 737 O O . LYS A 1 94 ? -23.678 21.880 11.352 1.00 97.88 94 LYS A O 1
ATOM 742 N N . ALA A 1 95 ? -21.600 21.115 11.014 1.00 96.38 95 ALA A N 1
ATOM 743 C CA . ALA A 1 95 ? -21.125 22.306 10.314 1.00 96.38 95 ALA A CA 1
ATOM 744 C C . ALA A 1 95 ? -21.666 22.358 8.878 1.00 96.38 95 ALA A C 1
ATOM 746 O O . ALA A 1 95 ? -22.151 23.401 8.450 1.00 96.38 95 ALA A O 1
ATOM 747 N N . GLN A 1 96 ? -21.645 21.221 8.183 1.00 97.25 96 GLN A N 1
ATOM 748 C CA . GLN A 1 96 ? -22.164 21.050 6.831 1.00 97.25 96 GLN A CA 1
ATOM 749 C C . GLN A 1 96 ? -23.666 21.355 6.745 1.00 97.25 96 GLN A C 1
ATOM 751 O O . GLN A 1 96 ? -24.089 22.054 5.831 1.00 97.25 96 GLN A O 1
ATOM 756 N N . SER A 1 97 ? -24.46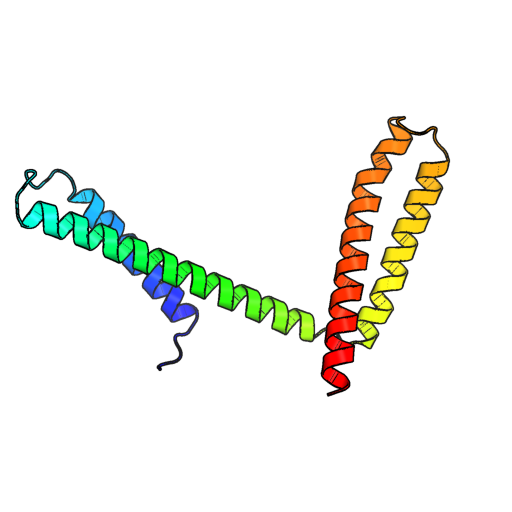1 20.931 7.735 1.00 96.69 97 SER A N 1
ATOM 757 C CA . SER A 1 97 ? -25.916 21.144 7.762 1.00 96.69 97 SER A CA 1
ATOM 758 C C . SER A 1 97 ? -26.345 22.612 7.898 1.00 96.69 97 SER A C 1
ATOM 760 O O . SER A 1 97 ? -27.540 22.886 7.944 1.00 96.69 97 SER A O 1
ATOM 762 N N . LYS A 1 98 ? -25.404 23.553 8.059 1.00 97.19 98 LYS A N 1
ATOM 763 C CA . LYS A 1 98 ? -25.684 24.999 8.092 1.00 97.19 98 LYS A CA 1
ATOM 764 C C . LYS A 1 98 ? -25.816 25.609 6.695 1.00 97.19 98 LYS A C 1
ATOM 766 O O . LYS A 1 98 ? -26.173 26.778 6.591 1.00 97.19 98 LYS A O 1
ATOM 771 N N . TYR A 1 99 ? -25.484 24.850 5.656 1.00 96.88 99 TYR A N 1
ATOM 772 C CA . TYR A 1 99 ? -25.453 25.308 4.276 1.00 96.88 99 TYR A CA 1
ATOM 773 C C . TYR A 1 99 ? -26.375 24.443 3.420 1.00 96.88 99 TYR A C 1
ATOM 775 O O . TYR A 1 99 ? -26.555 23.255 3.695 1.00 96.88 99 TYR A O 1
ATOM 783 N N . GLU A 1 100 ? -26.941 25.035 2.372 1.00 95.50 100 GLU A N 1
ATOM 784 C CA . GLU A 1 100 ? -27.706 24.289 1.376 1.00 95.50 100 GLU A CA 1
ATOM 785 C C . GLU A 1 100 ? -26.815 23.257 0.679 1.00 95.50 100 GLU A C 1
ATOM 787 O O . GLU A 1 100 ? -25.613 23.478 0.472 1.00 95.50 100 GLU A O 1
ATOM 792 N N . LYS A 1 101 ? -27.412 22.113 0.335 1.00 93.12 101 LYS A N 1
ATOM 793 C CA . LYS A 1 101 ? -26.721 21.024 -0.356 1.00 93.12 101 LYS A CA 1
ATOM 794 C C . LYS A 1 101 ? -26.112 21.544 -1.662 1.00 93.12 101 LYS A C 1
ATOM 796 O O . LYS A 1 101 ? -26.668 22.436 -2.290 1.00 93.12 101 LYS A O 1
ATOM 801 N N . GLU A 1 102 ? -24.962 20.996 -2.045 1.00 91.50 102 GLU A N 1
ATOM 802 C CA . GLU A 1 102 ? -24.237 21.330 -3.287 1.00 91.50 102 GLU A CA 1
ATOM 803 C C . GLU A 1 102 ? -23.615 22.737 -3.336 1.00 91.50 102 GLU A C 1
ATOM 805 O O . GLU A 1 102 ? -22.876 23.052 -4.270 1.00 91.50 102 GLU A O 1
ATOM 810 N N . THR A 1 103 ? -23.793 23.562 -2.300 1.00 96.50 103 THR A N 1
ATOM 811 C CA . THR A 1 103 ? -23.036 24.812 -2.166 1.00 96.50 103 THR A CA 1
ATOM 812 C C . THR A 1 103 ? -21.556 24.542 -1.896 1.00 96.50 103 THR A C 1
ATOM 814 O O . THR A 1 103 ? -21.178 23.538 -1.287 1.00 96.50 103 THR A O 1
ATOM 817 N N . ALA A 1 104 ? -20.686 25.486 -2.264 1.00 95.44 104 ALA A N 1
ATOM 818 C CA . ALA A 1 104 ? -19.253 25.389 -1.974 1.00 95.44 104 ALA A CA 1
ATOM 819 C C . ALA A 1 104 ? -18.965 25.175 -0.470 1.00 95.44 104 ALA A C 1
ATOM 821 O O . ALA A 1 104 ? -18.084 24.398 -0.097 1.00 95.44 104 ALA A O 1
ATOM 822 N N . HIS A 1 105 ? -19.738 25.825 0.407 1.00 94.25 105 HIS A N 1
ATOM 823 C CA . HIS A 1 105 ? -19.605 25.682 1.857 1.00 94.25 105 HIS A CA 1
ATOM 824 C C . HIS A 1 105 ? -20.110 24.338 2.397 1.00 94.25 105 HIS A C 1
ATOM 826 O O . HIS A 1 105 ? -19.570 23.868 3.397 1.00 94.25 105 HIS A O 1
ATOM 832 N N . TYR A 1 106 ? -21.088 23.705 1.747 1.00 96.56 106 TYR A N 1
ATOM 833 C CA . TYR A 1 106 ? -21.485 22.327 2.041 1.00 96.56 106 TYR A CA 1
ATOM 834 C C . TYR A 1 106 ? -20.406 21.339 1.573 1.00 96.56 106 TYR A C 1
ATOM 836 O O . TYR A 1 106 ? -19.913 20.529 2.362 1.00 96.56 106 TYR A O 1
ATOM 844 N N . ASN A 1 107 ? -19.978 21.457 0.311 1.00 96.00 107 ASN A N 1
ATOM 845 C CA . ASN A 1 107 ? -19.081 20.504 -0.350 1.00 96.00 107 ASN A CA 1
ATOM 846 C C . ASN A 1 107 ? -17.679 20.468 0.271 1.00 96.00 107 ASN A C 1
ATOM 848 O O . ASN A 1 107 ? -17.043 19.420 0.284 1.00 96.00 107 ASN A O 1
ATOM 852 N N . ARG A 1 108 ? -17.191 21.573 0.853 1.00 95.88 108 ARG A N 1
ATOM 853 C CA . ARG A 1 108 ? -15.867 21.591 1.507 1.00 95.88 108 ARG A CA 1
ATOM 854 C C . ARG A 1 108 ? -15.747 20.627 2.697 1.00 95.88 108 ARG A C 1
ATOM 856 O O . ARG A 1 108 ? -14.633 20.337 3.121 1.00 95.88 108 ARG A O 1
ATOM 863 N N . HIS A 1 109 ? -16.867 20.196 3.285 1.00 95.75 109 HIS A N 1
ATOM 864 C CA . HIS A 1 109 ? -16.875 19.276 4.425 1.00 95.75 109 HIS A CA 1
ATOM 865 C C . HIS A 1 109 ? -16.865 17.800 3.999 1.00 95.75 109 HIS A C 1
ATOM 867 O O . HIS A 1 109 ? -16.427 16.966 4.792 1.00 95.75 109 HIS A O 1
ATOM 873 N N . GLU A 1 110 ? -17.268 17.487 2.763 1.00 95.56 110 GLU A N 1
ATOM 874 C CA . GLU A 1 110 ? -17.330 16.115 2.236 1.00 95.56 110 GLU A CA 1
ATOM 875 C C . GLU A 1 110 ? -15.988 15.370 2.314 1.00 95.56 110 GLU A C 1
ATOM 877 O O . GLU A 1 110 ? -15.974 14.265 2.856 1.00 95.56 110 GLU A O 1
ATOM 882 N N . PRO A 1 111 ? -14.835 15.948 1.903 1.00 97.06 111 PRO A N 1
ATOM 883 C CA . PRO A 1 111 ? -13.564 15.224 1.959 1.00 97.06 111 PRO A CA 1
ATOM 884 C C . PRO A 1 111 ? -13.186 14.783 3.377 1.00 97.06 111 PRO A C 1
ATOM 886 O O . PRO A 1 111 ? -12.709 13.669 3.576 1.00 97.06 111 PRO A O 1
ATOM 889 N N . MET A 1 112 ? -13.433 15.641 4.375 1.00 97.25 112 MET A N 1
ATOM 890 C CA . MET A 1 112 ? -13.143 15.323 5.774 1.00 97.25 112 MET A CA 1
ATOM 891 C C . MET A 1 112 ? -14.107 14.266 6.318 1.00 97.25 112 MET A C 1
ATOM 893 O O . MET A 1 112 ? -13.676 13.349 7.009 1.00 97.25 112 MET A O 1
ATOM 897 N N . ILE A 1 113 ? -15.402 14.371 6.002 1.00 97.88 113 ILE A N 1
ATOM 898 C CA . ILE A 1 113 ? -16.402 13.378 6.418 1.00 97.88 113 ILE A CA 1
ATOM 899 C C . ILE A 1 113 ? -16.048 12.009 5.833 1.00 97.88 113 ILE A C 1
ATOM 901 O O . ILE A 1 113 ? -15.982 11.040 6.584 1.00 97.88 113 ILE A O 1
ATOM 905 N N . HIS A 1 114 ? -15.750 11.943 4.535 1.00 97.94 114 HIS A N 1
ATOM 906 C CA . HIS A 1 114 ? -15.403 10.700 3.855 1.00 97.94 114 HIS A CA 1
ATOM 907 C C . HIS A 1 114 ? -14.127 10.063 4.422 1.00 97.94 114 HIS A C 1
ATOM 909 O O . HIS A 1 114 ? -14.121 8.875 4.739 1.00 97.94 114 HIS A O 1
ATOM 915 N N . ALA A 1 115 ? -13.071 10.856 4.634 1.00 97.50 115 ALA A N 1
ATOM 916 C CA . ALA A 1 115 ? -11.830 10.366 5.232 1.00 97.50 115 ALA A CA 1
ATOM 917 C C . ALA A 1 115 ? -12.050 9.783 6.638 1.00 97.50 115 ALA A C 1
ATOM 919 O O . ALA A 1 115 ? -11.503 8.732 6.966 1.00 97.50 115 ALA A O 1
ATOM 920 N N . MET A 1 116 ? -12.872 10.436 7.464 1.00 98.25 116 MET A N 1
ATOM 921 C CA . MET A 1 116 ? -13.173 9.943 8.810 1.00 98.25 116 MET A CA 1
ATOM 922 C C . MET A 1 116 ? -14.072 8.704 8.800 1.00 98.25 116 MET A C 1
ATOM 924 O O . MET A 1 116 ? -13.889 7.842 9.647 1.00 98.25 116 MET A O 1
ATOM 928 N N . GLN A 1 117 ? -14.997 8.574 7.846 1.00 98.00 117 GLN A N 1
ATOM 929 C CA . GLN A 1 117 ? -15.803 7.356 7.689 1.00 98.00 117 GLN A CA 1
ATOM 930 C C . GLN A 1 117 ? -14.943 6.150 7.299 1.00 98.00 117 GLN A C 1
ATOM 932 O O . GLN A 1 117 ? -15.144 5.065 7.833 1.00 98.00 117 GLN A O 1
ATOM 937 N N . ILE A 1 118 ? -13.954 6.343 6.419 1.00 98.00 118 ILE A N 1
ATOM 938 C CA . ILE A 1 118 ? -12.970 5.297 6.106 1.00 98.00 118 ILE A CA 1
ATOM 939 C C . ILE A 1 118 ? -12.177 4.928 7.366 1.00 98.00 118 ILE A C 1
ATOM 941 O O . ILE A 1 118 ? -11.987 3.750 7.649 1.00 98.00 118 ILE A O 1
ATOM 945 N N . ALA A 1 119 ? -11.732 5.921 8.142 1.00 96.62 119 ALA A N 1
ATOM 946 C CA . ALA A 1 119 ? -11.003 5.669 9.383 1.00 96.62 119 ALA A CA 1
ATOM 947 C C . ALA A 1 119 ? -11.850 4.911 10.423 1.00 96.62 119 ALA A C 1
ATOM 949 O O . ALA A 1 119 ? -11.344 3.987 11.051 1.00 96.62 119 ALA A O 1
ATOM 950 N N . GLU A 1 120 ? -13.126 5.275 10.586 1.00 96.31 120 GLU A N 1
ATOM 951 C CA . GLU A 1 120 ? -14.078 4.575 11.456 1.00 96.31 120 GLU A CA 1
ATOM 952 C C . GLU A 1 120 ? -14.228 3.110 11.037 1.00 96.31 120 GLU A C 1
ATOM 954 O O . GLU A 1 120 ? -14.031 2.225 11.865 1.00 96.31 120 GLU A O 1
ATOM 959 N N . GLN A 1 121 ? -14.476 2.858 9.748 1.00 96.31 121 GLN A N 1
ATOM 960 C CA . GLN A 1 121 ? -14.626 1.506 9.215 1.00 96.31 121 GLN A CA 1
ATOM 961 C C . GLN A 1 121 ? -13.382 0.644 9.481 1.00 96.31 121 GLN A C 1
ATOM 963 O O . GLN A 1 121 ? -13.502 -0.479 9.961 1.00 96.31 121 GLN A O 1
ATOM 968 N N . LEU A 1 122 ? -12.183 1.173 9.221 1.00 94.00 122 LEU A N 1
ATOM 969 C CA . LEU A 1 122 ? -10.933 0.438 9.444 1.00 94.00 122 LEU A CA 1
ATOM 970 C C . LEU A 1 122 ? -10.696 0.116 10.928 1.00 94.00 122 LEU A C 1
ATOM 972 O O . LEU A 1 122 ? -10.205 -0.965 11.252 1.00 94.00 122 LEU A O 1
ATOM 976 N N . LEU A 1 123 ? -11.039 1.037 11.836 1.00 92.69 123 LEU A N 1
ATOM 977 C CA . LEU A 1 123 ? -10.933 0.805 13.280 1.00 92.69 123 LEU A CA 1
ATOM 978 C C . LEU A 1 123 ? -11.920 -0.267 13.755 1.00 92.69 123 LEU A C 1
ATOM 980 O O . LEU A 1 123 ? -11.548 -1.115 14.565 1.00 92.69 123 LEU A O 1
ATOM 984 N N . GLU A 1 124 ? -13.154 -0.247 13.250 1.00 93.19 124 GLU A N 1
ATOM 985 C CA . GLU A 1 124 ? -14.178 -1.244 13.575 1.00 93.19 124 GLU A CA 1
ATOM 986 C C . GLU A 1 124 ? -13.807 -2.636 13.051 1.00 93.19 124 GLU A C 1
ATOM 988 O O . GLU A 1 124 ? -13.895 -3.610 13.799 1.00 93.19 124 GLU A O 1
ATOM 993 N N . GLU A 1 125 ? -13.330 -2.734 11.806 1.00 92.19 125 GLU A N 1
ATOM 994 C CA . GLU A 1 125 ? -12.858 -3.991 11.213 1.00 92.19 125 GLU A CA 1
ATOM 995 C C . GLU A 1 125 ? -11.704 -4.592 12.027 1.00 92.19 125 GLU A C 1
ATOM 997 O O . GLU A 1 125 ? -11.749 -5.769 12.390 1.00 92.19 125 GLU A O 1
ATOM 1002 N N . GLN A 1 126 ? -10.697 -3.788 12.381 1.00 89.31 126 GLN A N 1
ATOM 1003 C CA . GLN A 1 126 ? -9.562 -4.259 13.178 1.00 89.31 126 GLN A CA 1
ATOM 1004 C C . GLN A 1 126 ? -9.980 -4.673 14.597 1.00 89.31 126 GLN A C 1
ATOM 1006 O O . GLN A 1 126 ? -9.522 -5.702 15.096 1.00 89.31 126 GLN A O 1
ATOM 1011 N N . HIS A 1 127 ? -10.856 -3.899 15.245 1.00 89.56 127 HIS A N 1
ATOM 1012 C CA . HIS A 1 127 ? -11.389 -4.236 16.565 1.00 89.56 127 HIS A CA 1
ATOM 1013 C C . HIS A 1 127 ? -12.147 -5.571 16.526 1.00 89.56 127 HIS A C 1
ATOM 1015 O O . HIS A 1 127 ? -11.880 -6.447 17.344 1.00 89.56 127 HIS A O 1
ATOM 1021 N N . GLN A 1 128 ? -13.025 -5.771 15.538 1.00 90.31 128 GLN A N 1
ATOM 1022 C CA . GLN A 1 128 ? -13.772 -7.019 15.356 1.00 90.31 128 GLN A CA 1
ATOM 1023 C C . GLN A 1 128 ? -12.841 -8.221 15.124 1.00 90.31 128 GLN A C 1
ATOM 1025 O O . GLN A 1 128 ? -13.009 -9.262 15.759 1.00 90.31 128 GLN A O 1
ATOM 1030 N N . LEU A 1 129 ? -11.824 -8.070 14.267 1.00 89.12 129 LEU A N 1
ATOM 1031 C CA . LEU A 1 129 ? -10.834 -9.120 14.005 1.00 89.12 129 LEU A CA 1
ATOM 1032 C C . LEU A 1 129 ? -10.068 -9.529 15.274 1.00 89.12 129 LEU A C 1
ATOM 1034 O O . LEU A 1 129 ? -9.836 -10.720 15.487 1.00 89.12 129 LEU A O 1
ATOM 1038 N N . GLN A 1 130 ? -9.693 -8.568 16.127 1.00 86.69 130 GLN A N 1
ATOM 1039 C CA . GLN A 1 130 ? -9.025 -8.861 17.400 1.00 86.69 130 GLN A CA 1
ATOM 1040 C C . GLN A 1 130 ? -9.963 -9.535 18.411 1.00 86.69 130 GLN A C 1
ATOM 1042 O O . GLN A 1 130 ? -9.563 -10.519 19.030 1.00 86.69 130 GLN A O 1
ATOM 1047 N N . GLN A 1 131 ? -11.219 -9.085 18.529 1.00 87.44 131 GLN A N 1
ATOM 1048 C CA . GLN A 1 131 ? -12.213 -9.736 19.399 1.00 87.44 131 GLN A CA 1
ATOM 1049 C C . GLN A 1 131 ? -12.438 -11.203 19.024 1.00 87.44 131 GLN A C 1
ATOM 1051 O O . GLN A 1 131 ? -12.510 -12.069 19.894 1.00 87.44 131 GLN A O 1
ATOM 1056 N N . GLU A 1 132 ? -12.533 -11.497 17.726 1.00 88.56 132 GLU A N 1
ATOM 1057 C CA . GLU A 1 132 ? -12.700 -12.867 17.235 1.00 88.56 132 G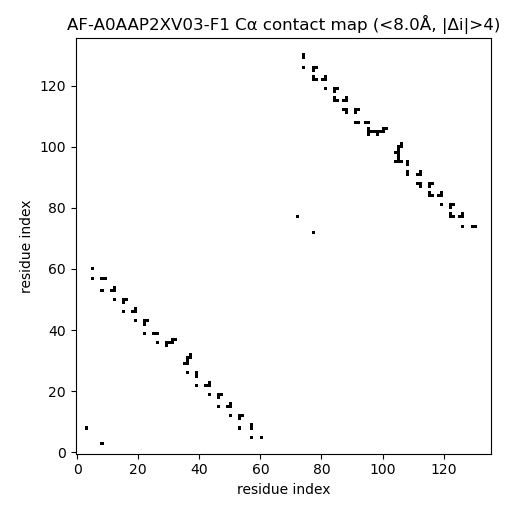LU A CA 1
ATOM 1058 C C . GLU A 1 132 ? -11.466 -13.740 17.469 1.00 88.56 132 GLU A C 1
ATOM 1060 O O . GLU A 1 132 ? -11.606 -14.951 17.645 1.00 88.56 132 GLU A O 1
ATOM 1065 N N . ALA A 1 133 ? -10.269 -13.149 17.455 1.00 84.25 133 ALA A N 1
ATOM 1066 C CA . ALA A 1 133 ? -9.029 -13.856 17.747 1.00 84.25 133 ALA A CA 1
ATOM 1067 C C . ALA A 1 133 ? -8.892 -14.192 19.242 1.00 84.25 133 ALA A C 1
ATOM 1069 O O . ALA A 1 133 ? -8.449 -15.291 19.557 1.00 84.25 133 ALA A O 1
ATOM 1070 N N . GLU A 1 134 ? -9.299 -13.295 20.149 1.00 81.50 134 GLU A N 1
ATOM 1071 C CA . GLU A 1 134 ? -9.283 -13.532 21.606 1.00 81.50 134 GLU A CA 1
ATOM 1072 C C . GLU A 1 134 ? -10.349 -14.542 22.071 1.00 81.50 134 GLU A C 1
ATOM 1074 O O . GLU A 1 134 ? -10.197 -15.166 23.120 1.00 81.50 134 GLU A O 1
ATOM 1079 N N . ALA A 1 135 ? -11.430 -14.715 21.306 1.00 81.25 135 ALA A N 1
ATOM 1080 C CA . ALA A 1 135 ? -12.526 -15.630 21.633 1.00 81.25 135 ALA A CA 1
ATOM 1081 C C . ALA A 1 135 ? -12.293 -17.101 21.210 1.00 81.25 135 ALA A C 1
ATOM 1083 O O . ALA A 1 135 ? -13.158 -17.941 21.473 1.00 81.25 135 ALA A O 1
ATOM 1084 N N . ARG A 1 136 ? -11.180 -17.412 20.529 1.00 70.50 136 ARG A N 1
ATOM 1085 C CA . ARG A 1 136 ? -10.817 -18.754 20.028 1.00 70.50 136 ARG A CA 1
ATOM 1086 C C . ARG A 1 136 ? -9.756 -19.418 20.896 1.00 70.50 136 ARG A C 1
ATOM 1088 O O . ARG A 1 136 ? -9.870 -20.651 21.072 1.00 70.50 136 ARG A O 1
#

Secondary structure (DSSP, 8-state):
-----HHHHHHHHHHHHHHHHHHHTTTTSS-TTSHHHHHHHHHHHHHHHHHHHHHHHHHHHHHHHHHHHHTTS-HHHHHHHHHHHHHHHHHHHHHHTTS-TTSHHHHTTHHHHHHHHHHHHHHHHHHHHHHHHHT-

Sequence (136 aa):
MRNITKEQLESAHKEIVAIIRKCENMEGKFAAGTSQHTLLKNRLFSMRVAKQLIEEKLTALQMNAAIENANIVSLQELASAIEPVRSIIRKCRKAQSKYEKETAHYNRHEPMIHAMQIAEQLLEEQHQLQQEAEAR

Nearest PDB structures (foldseek):
  5wkq-assembly1_A  TM=4.589E-01  e=6.533E+00  Shigella flexneri
  5c21-assembly1_B  TM=3.637E-01  e=9.751E+00  Escherichia coli

Solvent-accessible surface area (backbone atoms only — not comparable to full-atom values): 7585 Å² total; per-residue (Å²): 131,84,88,78,50,70,67,56,48,54,50,49,43,55,51,43,52,52,50,44,53,55,50,58,74,49,60,83,79,46,61,86,92,36,70,68,34,52,52,50,52,51,49,46,51,53,41,53,53,52,43,50,56,46,51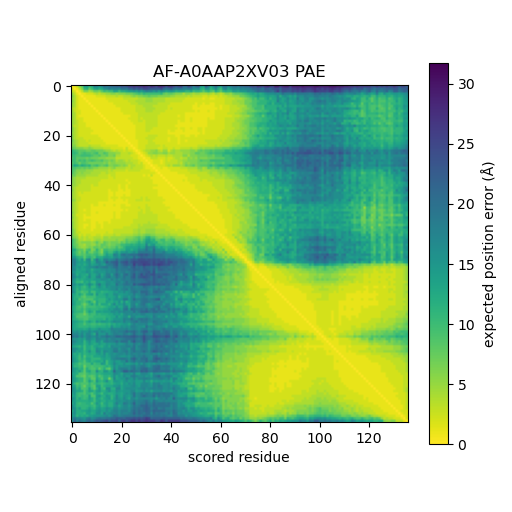,55,52,52,51,50,52,51,50,50,53,51,49,55,57,56,65,67,56,44,66,68,56,41,60,62,51,45,56,60,40,53,51,50,37,52,50,42,51,60,59,25,69,76,42,60,84,88,34,73,75,20,52,69,37,48,65,59,39,54,53,36,50,53,52,41,51,54,45,51,52,51,40,51,55,49,54,59,61,76,76,108

Mean predicted aligned error: 8.97 Å

Foldseek 3Di:
DDDQDLVNLVVLLVVLVVVLVVLVVCPPVDDPPDPVNVVSVVSNVVSVVVNVVSVVVNVVVVVVVVVVVVVVQDLVNLVVVLVVLVVQLVVLVVQLVVDDPPDPSNVVSVVVNVVSVVVNVVSVVSSVVVVVVVVD

Organism: Clostridium innocuum (NCBI:txid1522)